Protein AF-A0A965P7S0-F1 (afdb_monomer_lite)

pLDDT: mean 76.78, std 18.05, range [37.03, 95.69]

Structure (mmCIF, N/CA/C/O backbone):
data_AF-A0A965P7S0-F1
#
_entry.id   AF-A0A965P7S0-F1
#
loop_
_atom_site.group_PDB
_atom_site.id
_atom_site.type_symbol
_atom_site.label_atom_id
_atom_site.label_alt_id
_atom_site.label_comp_id
_atom_site.label_asym_id
_atom_site.label_entity_id
_atom_site.label_seq_id
_atom_site.pdbx_PDB_ins_code
_atom_site.Cartn_x
_atom_site.Cartn_y
_atom_site.Cartn_z
_atom_site.occupancy
_atom_site.B_iso_or_equiv
_atom_site.auth_seq_id
_atom_site.auth_comp_id
_atom_site.auth_asym_id
_atom_site.auth_atom_id
_atom_site.pdbx_PDB_model_num
ATOM 1 N N . MET A 1 1 ? 24.187 -21.518 -13.893 1.00 37.03 1 MET A N 1
ATOM 2 C CA . MET A 1 1 ? 24.868 -20.267 -14.293 1.00 37.03 1 MET A CA 1
ATOM 3 C C . MET A 1 1 ? 23.838 -19.273 -14.807 1.00 37.03 1 MET A C 1
ATOM 5 O O . MET A 1 1 ? 22.801 -19.680 -15.305 1.00 37.03 1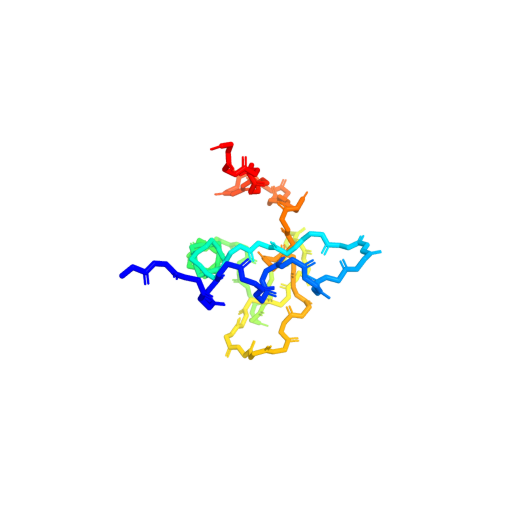 MET A O 1
ATOM 9 N N . LYS A 1 2 ? 24.130 -17.996 -14.575 1.00 52.56 2 LYS A N 1
ATOM 10 C CA . LYS A 1 2 ? 23.286 -16.799 -14.656 1.00 52.56 2 LYS A CA 1
ATOM 11 C C . LYS A 1 2 ? 22.630 -16.569 -16.037 1.00 52.56 2 LYS A C 1
ATOM 13 O O . LYS A 1 2 ? 23.139 -17.062 -17.037 1.00 52.56 2 LYS A O 1
ATOM 18 N N . ASN A 1 3 ? 21.614 -15.690 -16.043 1.00 52.19 3 ASN A N 1
ATOM 19 C CA . ASN A 1 3 ? 21.299 -14.707 -17.108 1.00 52.19 3 ASN A CA 1
ATOM 20 C C . ASN A 1 3 ? 19.954 -14.798 -17.862 1.00 52.19 3 ASN A C 1
ATOM 22 O O . ASN A 1 3 ? 19.915 -14.484 -19.043 1.00 52.19 3 ASN A O 1
ATOM 26 N N . PHE A 1 4 ? 18.833 -15.067 -17.184 1.00 47.62 4 PHE A N 1
ATOM 27 C CA . PHE A 1 4 ? 17.530 -14.559 -17.673 1.00 47.62 4 PHE A CA 1
ATOM 28 C C . PHE A 1 4 ? 16.842 -13.611 -16.684 1.00 47.62 4 PHE A C 1
ATOM 30 O O . PHE A 1 4 ? 16.292 -12.598 -17.100 1.00 47.62 4 PHE A O 1
ATOM 37 N N . ALA A 1 5 ? 17.024 -13.816 -15.374 1.00 52.19 5 ALA A N 1
ATOM 38 C CA . ALA A 1 5 ? 16.545 -12.883 -14.346 1.00 52.19 5 ALA A CA 1
ATOM 39 C C . ALA A 1 5 ? 17.272 -11.517 -14.343 1.00 52.19 5 ALA A C 1
ATOM 41 O O . ALA A 1 5 ? 16.771 -10.548 -13.789 1.00 52.19 5 ALA A O 1
ATOM 42 N N . VAL A 1 6 ? 18.448 -11.422 -14.980 1.00 52.00 6 VAL A N 1
ATOM 43 C CA . VAL A 1 6 ? 19.280 -10.200 -15.008 1.00 52.00 6 VAL A CA 1
ATOM 44 C C . VAL A 1 6 ? 18.970 -9.308 -16.221 1.00 52.00 6 VAL A C 1
ATOM 46 O O . VAL A 1 6 ? 19.281 -8.120 -16.206 1.00 52.00 6 VAL A O 1
ATOM 49 N N . ALA A 1 7 ? 18.330 -9.845 -17.266 1.00 45.56 7 ALA A N 1
ATOM 50 C CA . ALA A 1 7 ? 18.037 -9.087 -18.486 1.00 45.56 7 ALA A CA 1
ATOM 51 C C . ALA A 1 7 ? 16.668 -8.385 -18.439 1.00 45.56 7 ALA A C 1
ATOM 53 O O . ALA A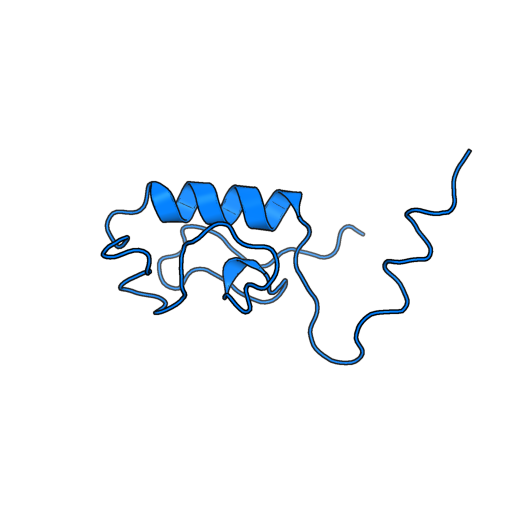 1 7 ? 16.522 -7.293 -18.981 1.00 45.56 7 ALA A O 1
ATOM 54 N N . SER A 1 8 ? 15.685 -8.951 -17.731 1.00 49.06 8 SER A N 1
ATOM 55 C CA . SER A 1 8 ? 14.332 -8.380 -17.640 1.00 49.06 8 SER A CA 1
ATOM 56 C C . SER A 1 8 ? 14.243 -7.145 -16.730 1.00 49.06 8 SER A C 1
ATOM 58 O O . SER A 1 8 ? 13.378 -6.302 -16.936 1.00 49.06 8 SER A O 1
ATOM 60 N N . ALA A 1 9 ? 15.174 -6.990 -15.781 1.00 52.62 9 ALA A N 1
ATOM 61 C CA . ALA A 1 9 ? 15.257 -5.834 -14.879 1.00 52.62 9 ALA A CA 1
ATOM 62 C C . ALA A 1 9 ? 15.877 -4.576 -15.522 1.00 52.62 9 ALA A C 1
ATOM 64 O O . ALA A 1 9 ? 15.817 -3.496 -14.946 1.00 52.62 9 ALA A O 1
ATOM 65 N N . LYS A 1 10 ? 16.493 -4.693 -16.708 1.00 49.47 10 LYS A N 1
ATOM 66 C CA . LYS A 1 10 ? 17.217 -3.585 -17.358 1.00 49.47 10 LYS A CA 1
ATOM 67 C C . LYS A 1 10 ? 16.431 -2.853 -18.452 1.00 49.47 10 LYS A C 1
ATOM 69 O O . LYS A 1 10 ? 16.974 -1.912 -19.022 1.00 49.47 10 LYS A O 1
ATOM 74 N N . HIS A 1 11 ? 15.191 -3.251 -18.761 1.00 47.31 11 HIS A N 1
ATOM 75 C CA . HIS A 1 11 ? 14.459 -2.679 -19.906 1.00 47.31 11 HIS A CA 1
ATOM 76 C C . HIS A 1 11 ? 13.028 -2.179 -19.626 1.00 47.31 11 HIS A C 1
ATOM 78 O O . HIS A 1 11 ? 12.364 -1.688 -20.531 1.00 47.31 11 HIS A O 1
ATOM 84 N N . VAL A 1 12 ? 12.551 -2.229 -18.381 1.00 51.31 12 VAL A N 1
ATOM 85 C CA . VAL A 1 12 ? 11.248 -1.675 -17.964 1.00 51.31 12 VAL A CA 1
ATOM 86 C C . VAL A 1 12 ? 11.524 -0.840 -16.708 1.00 51.31 12 VAL A C 1
ATOM 88 O O . VAL A 1 12 ? 11.996 -1.401 -15.734 1.00 51.31 12 VAL A O 1
ATOM 91 N N . ALA A 1 13 ? 11.356 0.478 -16.605 1.00 50.28 13 ALA A N 1
ATOM 92 C CA . ALA A 1 13 ? 10.743 1.493 -17.448 1.00 50.28 13 ALA A CA 1
ATOM 93 C C . ALA A 1 13 ? 11.450 2.843 -17.181 1.00 50.28 13 ALA A C 1
ATOM 95 O O . ALA A 1 13 ? 11.819 3.152 -16.049 1.00 50.28 13 ALA A O 1
ATOM 96 N N . ALA A 1 14 ? 11.645 3.647 -18.223 1.00 48.28 14 ALA A N 1
ATOM 97 C CA . ALA A 1 14 ? 12.500 4.836 -18.269 1.00 48.28 14 ALA A CA 1
ATOM 98 C C . ALA A 1 14 ? 11.992 6.078 -17.486 1.00 48.28 14 ALA A C 1
ATOM 100 O O . ALA A 1 14 ? 11.968 7.178 -18.034 1.00 48.28 14 ALA A O 1
ATOM 101 N N . GLY A 1 15 ? 11.606 5.941 -16.210 1.00 54.16 15 GLY A N 1
ATOM 102 C CA . GLY A 1 15 ? 11.284 7.116 -15.385 1.00 54.16 15 GLY A CA 1
ATOM 103 C C . GLY A 1 15 ? 10.813 6.906 -13.941 1.00 54.16 15 GLY A C 1
ATOM 104 O O . GLY A 1 15 ? 10.729 7.891 -13.217 1.00 54.16 15 GLY A O 1
ATOM 105 N N . MET A 1 16 ? 10.514 5.683 -13.487 1.00 59.72 16 MET A N 1
ATOM 106 C CA . MET A 1 16 ? 10.105 5.434 -12.092 1.00 59.72 16 MET A CA 1
ATOM 107 C C . MET A 1 16 ? 10.714 4.117 -11.595 1.00 59.72 16 MET A C 1
ATOM 109 O O . MET A 1 16 ? 10.310 3.058 -12.080 1.00 59.72 16 MET A O 1
ATOM 113 N N . PRO A 1 17 ? 11.690 4.140 -10.669 1.00 74.56 17 PRO A N 1
ATOM 114 C CA . PRO A 1 17 ? 12.267 2.914 -10.144 1.00 74.56 17 PRO A CA 1
ATOM 115 C C . PRO A 1 17 ? 11.223 2.184 -9.293 1.00 74.56 17 PRO A C 1
ATOM 117 O O . PRO A 1 17 ? 10.589 2.753 -8.400 1.00 74.56 17 PRO A O 1
ATOM 120 N N . MET A 1 18 ? 11.026 0.907 -9.601 1.00 82.12 18 MET A N 1
ATOM 121 C CA . MET A 1 18 ? 10.101 0.032 -8.890 1.00 82.12 18 MET A CA 1
ATOM 122 C C . MET A 1 18 ? 10.854 -0.730 -7.800 1.00 82.12 18 MET A C 1
ATOM 124 O O . MET A 1 18 ? 12.006 -1.112 -8.001 1.00 82.12 18 MET A O 1
ATOM 128 N N . ALA A 1 19 ? 10.212 -0.927 -6.650 1.00 84.38 19 ALA A N 1
ATOM 129 C CA . ALA A 1 19 ? 10.739 -1.767 -5.580 1.00 84.38 19 ALA A CA 1
ATOM 130 C C . ALA A 1 19 ? 10.705 -3.247 -5.991 1.00 84.38 19 ALA A C 1
ATOM 132 O O . ALA A 1 19 ? 9.898 -3.655 -6.830 1.00 84.38 19 ALA A O 1
ATOM 133 N N . SER A 1 20 ? 11.572 -4.050 -5.383 1.00 85.38 20 SER A N 1
ATOM 134 C CA . SER A 1 20 ? 11.578 -5.502 -5.554 1.00 85.38 20 SER A CA 1
ATOM 135 C C . SER A 1 20 ? 10.288 -6.145 -5.028 1.00 85.38 20 SER A C 1
ATOM 137 O O . SER A 1 20 ? 9.695 -5.661 -4.065 1.00 85.38 20 SER A O 1
ATOM 139 N N . ASP A 1 21 ? 9.865 -7.274 -5.609 1.00 83.75 21 ASP A N 1
ATOM 140 C CA . ASP A 1 21 ? 8.674 -8.007 -5.142 1.00 83.75 21 ASP A CA 1
ATOM 141 C C . ASP A 1 21 ? 8.756 -8.351 -3.644 1.00 83.75 21 ASP A C 1
ATOM 143 O O . ASP A 1 21 ? 7.764 -8.257 -2.921 1.00 83.75 21 ASP A O 1
ATOM 147 N N . GLU A 1 22 ? 9.953 -8.707 -3.165 1.00 85.56 22 GLU A N 1
ATOM 148 C CA . GLU A 1 22 ? 10.229 -8.995 -1.754 1.00 85.56 22 GLU A CA 1
ATOM 149 C C . GLU A 1 22 ? 9.930 -7.784 -0.864 1.00 85.56 22 GLU A C 1
ATOM 151 O O . GLU A 1 22 ? 9.248 -7.907 0.156 1.00 85.56 22 GLU A O 1
ATOM 156 N N . GLU A 1 23 ? 10.396 -6.601 -1.260 1.00 88.06 23 GLU A N 1
ATOM 157 C CA . GLU A 1 23 ? 10.182 -5.376 -0.499 1.00 88.06 23 GLU A CA 1
ATOM 158 C C . GLU A 1 23 ? 8.730 -4.897 -0.593 1.00 88.06 23 GLU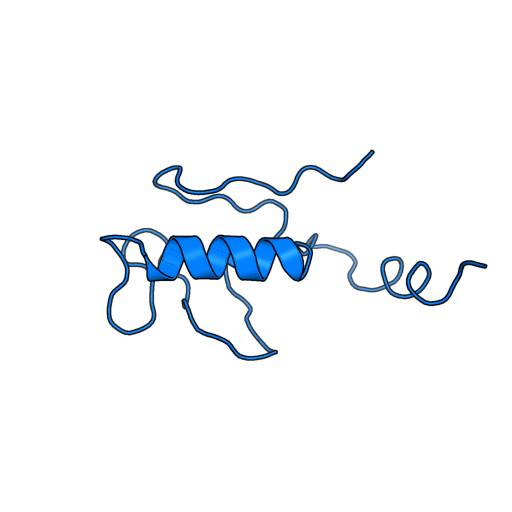 A C 1
ATOM 160 O O . GLU A 1 23 ? 8.171 -4.435 0.401 1.00 88.06 23 GLU A O 1
ATOM 165 N N . ILE A 1 24 ? 8.069 -5.067 -1.741 1.00 87.81 24 ILE A N 1
ATOM 166 C CA . ILE A 1 24 ? 6.635 -4.780 -1.883 1.00 87.81 24 ILE A CA 1
ATOM 167 C C . ILE A 1 24 ? 5.826 -5.637 -0.908 1.00 87.81 24 ILE A C 1
ATOM 169 O O . ILE A 1 24 ? 4.962 -5.108 -0.204 1.00 87.81 24 ILE A O 1
ATOM 173 N N . ILE A 1 25 ? 6.118 -6.940 -0.832 1.00 88.44 25 ILE A N 1
ATOM 174 C CA . ILE A 1 25 ? 5.465 -7.861 0.107 1.00 88.44 25 ILE A CA 1
ATOM 175 C C . ILE A 1 25 ? 5.754 -7.437 1.550 1.00 88.44 25 ILE A C 1
ATOM 177 O O . ILE A 1 25 ? 4.820 -7.301 2.339 1.00 88.44 25 ILE A O 1
ATOM 181 N N . ARG A 1 26 ? 7.014 -7.132 1.882 1.00 91.00 26 ARG A N 1
ATOM 182 C CA . ARG A 1 26 ? 7.394 -6.677 3.226 1.00 91.00 26 ARG A CA 1
ATOM 183 C C . ARG A 1 26 ? 6.644 -5.410 3.637 1.00 91.00 26 ARG A C 1
ATOM 185 O O . ARG A 1 26 ? 6.087 -5.343 4.731 1.00 91.00 26 ARG A O 1
ATOM 192 N N . ARG A 1 27 ? 6.607 -4.398 2.766 1.00 92.31 27 ARG A N 1
ATOM 193 C CA . ARG A 1 27 ? 5.897 -3.131 3.004 1.00 92.31 27 ARG A CA 1
ATOM 194 C C . ARG A 1 27 ? 4.391 -3.349 3.122 1.00 92.31 27 ARG A C 1
ATOM 196 O O . ARG A 1 27 ? 3.759 -2.723 3.969 1.00 92.31 27 ARG A O 1
ATOM 203 N N . HIS A 1 28 ? 3.823 -4.233 2.303 1.00 92.06 28 HIS A N 1
ATOM 204 C CA . HIS A 1 28 ? 2.416 -4.613 2.381 1.00 92.06 28 HIS A CA 1
ATOM 205 C C . HIS A 1 28 ? 2.077 -5.221 3.745 1.00 92.06 28 HIS A C 1
ATOM 207 O O . HIS A 1 28 ? 1.139 -4.751 4.383 1.00 92.06 28 HIS A O 1
ATOM 213 N N . ASP A 1 29 ? 2.861 -6.186 4.228 1.00 92.62 29 ASP A N 1
ATOM 214 C CA . ASP A 1 29 ? 2.633 -6.822 5.532 1.00 92.62 29 ASP A CA 1
ATOM 215 C C . ASP A 1 29 ? 2.753 -5.811 6.685 1.00 92.62 29 ASP A C 1
ATOM 217 O O . ASP A 1 29 ? 1.915 -5.786 7.589 1.00 92.62 29 ASP A O 1
ATOM 221 N N . ILE A 1 30 ? 3.726 -4.893 6.609 1.00 93.75 30 ILE A N 1
ATOM 222 C CA . ILE A 1 30 ? 3.847 -3.769 7.554 1.00 93.75 30 ILE A CA 1
ATOM 223 C C . ILE A 1 30 ? 2.587 -2.894 7.529 1.00 93.75 30 ILE A C 1
ATOM 225 O O . ILE A 1 30 ? 2.085 -2.494 8.581 1.00 93.75 30 ILE A O 1
ATOM 229 N N . CYS A 1 31 ? 2.075 -2.570 6.340 1.00 93.12 31 CYS A N 1
ATOM 230 C CA . CYS A 1 31 ? 0.876 -1.756 6.193 1.00 93.12 31 CYS A CA 1
ATOM 231 C C . CYS A 1 31 ? -0.386 -2.478 6.676 1.00 93.12 31 CYS A C 1
ATOM 233 O O . CYS A 1 31 ? -1.217 -1.824 7.294 1.00 93.12 31 CYS A O 1
ATOM 235 N N . GLN A 1 32 ? -0.527 -3.788 6.462 1.00 92.44 32 GLN A N 1
ATOM 236 C CA . GLN A 1 32 ? -1.669 -4.558 6.969 1.00 92.44 32 GLN A CA 1
ATOM 237 C C . GLN A 1 32 ? -1.712 -4.611 8.500 1.00 92.44 32 GLN A C 1
ATOM 239 O O . GLN A 1 32 ? -2.794 -4.599 9.080 1.00 92.44 32 GLN A O 1
ATOM 244 N N . ALA A 1 33 ? -0.550 -4.621 9.155 1.00 94.06 33 ALA A N 1
ATOM 245 C CA . ALA A 1 33 ? -0.442 -4.569 10.612 1.00 94.06 33 ALA A CA 1
ATOM 246 C C . ALA A 1 33 ? -0.503 -3.137 11.190 1.00 94.06 33 ALA A C 1
ATOM 248 O O . ALA A 1 33 ? -0.374 -2.947 12.400 1.00 94.06 33 ALA A O 1
ATOM 249 N N . CYS A 1 34 ? -0.641 -2.108 10.349 1.00 95.19 34 CYS A N 1
ATOM 250 C CA . CYS A 1 34 ? -0.570 -0.714 10.773 1.00 95.19 34 CYS A CA 1
ATOM 251 C C . CYS A 1 34 ? -1.901 -0.217 11.357 1.00 95.19 34 CYS A C 1
ATOM 253 O O . CYS A 1 34 ? -2.960 -0.428 10.779 1.00 95.19 34 CYS A O 1
ATOM 255 N N . GLU A 1 35 ? -1.837 0.567 12.435 1.00 95.69 35 GLU A N 1
ATOM 256 C CA . GLU A 1 35 ? -2.999 1.224 13.065 1.00 95.69 35 GLU A CA 1
ATOM 257 C C . GLU A 1 35 ? -3.788 2.157 12.124 1.00 95.69 35 GLU A C 1
ATOM 259 O O . GLU A 1 35 ? -4.948 2.470 12.373 1.00 95.69 35 GLU A O 1
ATOM 264 N N . PHE A 1 36 ? -3.163 2.607 11.031 1.00 94.62 36 PHE A N 1
ATOM 265 C CA . PHE A 1 36 ? -3.777 3.483 10.032 1.00 94.62 36 PHE A CA 1
ATOM 266 C C . PHE A 1 36 ? -4.388 2.722 8.850 1.00 94.62 36 PHE A C 1
ATOM 268 O O . PHE A 1 36 ? -4.837 3.358 7.894 1.00 94.62 36 PHE A O 1
ATOM 275 N N . PHE A 1 37 ? -4.370 1.389 8.864 1.00 94.12 37 PHE A N 1
ATOM 276 C CA . PHE A 1 37 ? -5.014 0.577 7.841 1.00 94.12 37 PHE A CA 1
ATOM 277 C C . PHE A 1 37 ? -6.523 0.526 8.072 1.00 94.12 37 PHE A C 1
ATOM 279 O O . PHE A 1 37 ? -6.993 0.087 9.121 1.00 94.12 37 PHE A O 1
ATOM 286 N N . LYS A 1 38 ? -7.291 0.988 7.084 1.00 93.19 38 LYS A N 1
ATOM 287 C CA . LYS A 1 38 ? -8.752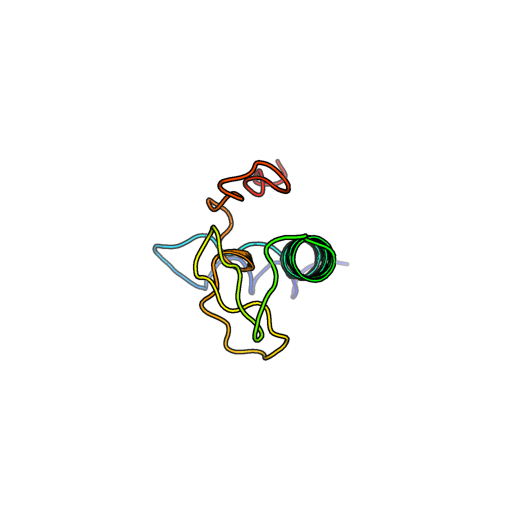 0.986 7.130 1.00 93.19 38 LYS A CA 1
ATOM 288 C C . LYS A 1 38 ? -9.323 0.880 5.720 1.00 93.19 38 LYS A C 1
ATOM 290 O O . LYS A 1 38 ? -8.839 1.557 4.817 1.00 93.19 38 LYS A O 1
ATOM 295 N N . ASP A 1 39 ? -10.345 0.045 5.543 1.00 91.25 39 ASP A N 1
ATOM 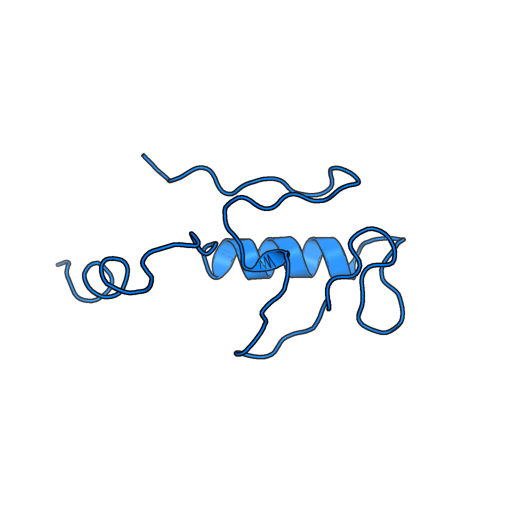296 C CA . ASP A 1 39 ? -11.070 -0.115 4.274 1.00 91.25 39 ASP A CA 1
ATOM 297 C C . ASP A 1 39 ? -10.140 -0.390 3.076 1.00 91.25 39 ASP A C 1
ATOM 299 O O . ASP A 1 39 ? -10.278 0.206 2.011 1.00 91.25 39 ASP A O 1
ATOM 303 N N . ASN A 1 40 ? -9.159 -1.287 3.251 1.00 89.31 40 ASN A N 1
ATOM 304 C CA . ASN A 1 40 ? -8.181 -1.652 2.216 1.00 89.31 40 ASN A CA 1
ATOM 305 C C . ASN A 1 40 ? -7.252 -0.506 1.755 1.00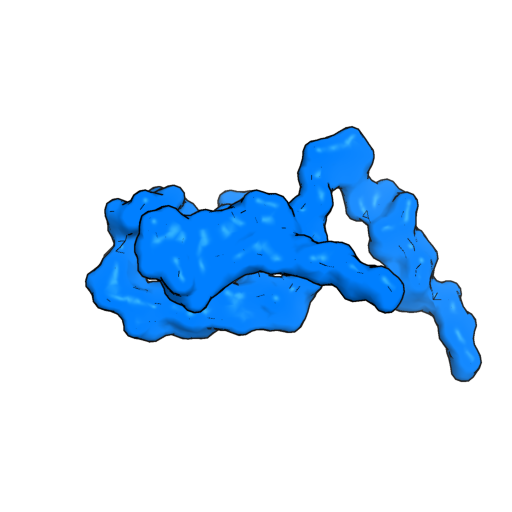 89.31 40 ASN A C 1
ATOM 307 O O . ASN A 1 40 ? -6.594 -0.605 0.717 1.00 89.31 40 ASN A O 1
ATOM 311 N N . ALA A 1 41 ? -7.146 0.569 2.538 1.00 90.19 41 ALA A N 1
ATOM 312 C CA . ALA A 1 41 ? -6.281 1.706 2.259 1.00 90.19 41 ALA A CA 1
ATOM 313 C C . ALA A 1 41 ? -5.587 2.229 3.525 1.00 90.19 41 ALA A C 1
ATOM 315 O O . ALA A 1 41 ? -5.980 1.982 4.665 1.00 90.19 41 ALA A O 1
ATOM 316 N N . CYS A 1 42 ? -4.512 2.975 3.316 1.00 92.75 42 CYS A N 1
ATOM 317 C CA . CYS A 1 42 ? -3.761 3.633 4.375 1.00 92.75 42 CYS A CA 1
ATOM 318 C C . CYS A 1 42 ? -4.314 5.040 4.632 1.00 92.75 42 CYS A C 1
ATOM 320 O O . CYS A 1 42 ? -4.239 5.898 3.758 1.00 92.75 42 CYS A O 1
ATOM 322 N N . GLN A 1 43 ? -4.774 5.337 5.847 1.00 94.50 43 GLN A N 1
ATOM 323 C CA . GLN A 1 43 ? -5.336 6.653 6.203 1.00 94.50 43 GLN A CA 1
ATOM 324 C C . GLN A 1 43 ? -4.288 7.783 6.274 1.00 94.50 43 GLN A C 1
ATOM 326 O O . GLN A 1 43 ? -4.642 8.956 6.345 1.00 94.50 43 GLN A O 1
ATOM 331 N N . LYS A 1 44 ? -2.987 7.456 6.266 1.00 93.69 44 LYS A N 1
ATOM 332 C CA . LYS A 1 44 ? -1.888 8.445 6.293 1.00 93.69 44 LYS A CA 1
ATOM 333 C C . LYS A 1 44 ? -1.241 8.689 4.939 1.00 93.69 44 LYS A C 1
ATOM 335 O O . LYS A 1 44 ? -0.778 9.787 4.666 1.00 93.69 44 LYS A O 1
ATOM 340 N N . CYS A 1 45 ? -1.166 7.652 4.119 1.00 87.81 45 CYS A N 1
ATOM 341 C CA . CYS A 1 45 ? -0.508 7.683 2.824 1.00 87.81 45 CYS A CA 1
ATOM 342 C C . CYS A 1 45 ? -1.489 7.670 1.650 1.00 87.81 45 CYS A C 1
ATOM 344 O O . CYS A 1 45 ? -1.074 7.932 0.527 1.00 87.81 45 CYS A O 1
ATOM 346 N N . GLY A 1 46 ? -2.765 7.363 1.896 1.00 85.94 46 GLY A N 1
ATOM 347 C CA . GLY A 1 46 ? -3.828 7.306 0.893 1.00 85.94 46 GLY A CA 1
ATOM 348 C C . GLY A 1 46 ? -3.705 6.145 -0.094 1.00 85.94 46 GLY A C 1
ATOM 349 O O . GLY A 1 46 ? -4.595 5.954 -0.916 1.00 85.94 46 GLY A O 1
ATOM 350 N N . CYS A 1 47 ? -2.621 5.363 -0.044 1.00 87.75 47 CYS A N 1
ATOM 351 C CA . CYS A 1 47 ? -2.402 4.312 -1.023 1.00 87.75 47 CYS A CA 1
ATOM 352 C C . CYS A 1 47 ? -3.257 3.068 -0.728 1.00 87.75 47 CYS A C 1
ATOM 354 O O . CYS A 1 47 ? -3.455 2.718 0.444 1.00 87.75 47 CYS A O 1
ATOM 356 N N . PRO A 1 48 ? -3.717 2.371 -1.780 1.00 87.88 48 PRO A N 1
ATOM 357 C CA . PRO A 1 48 ? -4.405 1.097 -1.633 1.00 87.88 48 PRO A CA 1
ATOM 358 C C . PRO A 1 48 ? -3.438 0.032 -1.086 1.00 87.88 48 PRO A C 1
ATOM 360 O O . PRO A 1 48 ? -2.338 -0.143 -1.615 1.00 87.88 48 PRO A O 1
ATOM 363 N N . ILE A 1 49 ? -3.845 -0.661 -0.019 1.00 88.19 49 ILE A N 1
ATOM 364 C CA . ILE A 1 49 ? -3.111 -1.760 0.631 1.00 88.19 49 ILE A CA 1
ATOM 365 C C . ILE A 1 49 ? -3.856 -3.053 0.325 1.00 88.19 49 ILE A C 1
ATOM 367 O O . ILE A 1 49 ? -4.643 -3.565 1.117 1.00 88.19 49 ILE A O 1
ATOM 371 N N . VAL A 1 50 ? -3.659 -3.539 -0.886 1.00 81.62 50 VAL A N 1
ATOM 372 C CA . VAL A 1 50 ? -4.320 -4.734 -1.410 1.00 81.62 50 VAL A CA 1
ATOM 373 C C . VAL A 1 50 ? -3.261 -5.610 -2.098 1.00 81.62 50 VAL A C 1
ATOM 375 O O . VAL A 1 50 ? -2.121 -5.169 -2.245 1.00 81.62 50 VAL A O 1
ATOM 378 N N . ARG A 1 51 ? -3.606 -6.855 -2.501 1.00 68.56 51 ARG A N 1
ATOM 379 C CA . ARG A 1 51 ? -2.736 -7.848 -3.199 1.00 68.56 51 ARG A CA 1
ATOM 380 C C . ARG A 1 51 ? -3.267 -8.245 -4.617 1.00 68.56 51 ARG A C 1
ATOM 382 O O . ARG A 1 51 ? -4.190 -9.028 -4.725 1.00 68.56 51 ARG A O 1
ATOM 389 N N . ALA A 1 52 ? -2.779 -7.641 -5.703 1.00 59.62 52 ALA A N 1
ATOM 390 C CA . ALA A 1 52 ? -3.227 -7.667 -7.098 1.00 59.62 52 ALA A CA 1
ATOM 391 C C . ALA A 1 52 ? -2.065 -7.151 -7.950 1.00 59.62 52 ALA A C 1
ATOM 393 O O . ALA A 1 52 ? -1.348 -6.216 -7.604 1.00 59.62 52 ALA A O 1
ATOM 394 N N . LYS A 1 53 ? -1.872 -7.790 -9.094 1.00 51.94 53 LYS A N 1
ATOM 395 C CA . LYS A 1 53 ? -0.678 -7.623 -9.927 1.00 51.94 53 LYS A CA 1
ATOM 396 C C . LYS A 1 53 ? -0.549 -6.248 -10.597 1.00 51.94 53 LYS A C 1
ATOM 398 O O . LYS A 1 53 ? 0.453 -5.998 -11.250 1.00 51.94 53 LYS A O 1
ATOM 403 N N . GLN A 1 54 ? -1.545 -5.372 -10.456 1.00 53.84 54 GLN A N 1
ATOM 404 C CA . GLN A 1 54 ? -1.602 -4.065 -11.118 1.00 53.84 54 GLN A CA 1
ATOM 405 C C . GLN A 1 54 ? -1.483 -2.879 -10.150 1.00 53.84 54 GLN A C 1
ATOM 407 O O . GLN A 1 54 ? -1.909 -1.774 -10.483 1.00 53.84 54 GLN A O 1
ATOM 412 N N . TYR A 1 55 ? -0.914 -3.064 -8.952 1.00 51.53 55 TYR A N 1
ATOM 413 C CA . TYR A 1 55 ? -0.785 -1.946 -8.018 1.00 51.53 55 TYR A CA 1
ATOM 414 C C . TYR A 1 55 ? 0.226 -0.907 -8.427 1.00 51.53 55 TYR A C 1
ATOM 416 O O . TYR A 1 55 ? 1.415 -0.972 -8.108 1.00 51.53 55 TYR A O 1
ATOM 424 N N . VAL A 1 56 ? -0.338 0.162 -8.960 1.00 61.94 56 VAL A N 1
ATOM 425 C CA . VAL A 1 56 ? 0.172 1.505 -8.753 1.00 61.94 56 VAL A CA 1
ATOM 426 C C . VAL A 1 56 ? -0.136 1.903 -7.300 1.00 61.94 56 VAL A C 1
ATOM 428 O O . VAL A 1 56 ? -1.075 2.644 -7.022 1.00 61.94 56 VAL A O 1
ATOM 431 N N . SER A 1 57 ? 0.605 1.343 -6.341 1.00 76.38 57 SER A N 1
ATOM 432 C CA . SER A 1 57 ? 0.584 1.783 -4.944 1.00 76.38 57 SER A CA 1
ATOM 433 C C . SER A 1 57 ? 1.968 2.273 -4.541 1.00 76.38 57 SER A C 1
ATOM 435 O O . SER A 1 57 ? 2.981 1.899 -5.132 1.00 76.38 57 SER A O 1
ATOM 437 N N . LYS A 1 58 ? 2.012 3.099 -3.495 1.00 84.81 58 LYS A N 1
ATOM 438 C CA . LYS A 1 58 ? 3.256 3.655 -2.956 1.00 84.81 58 LYS A CA 1
ATOM 439 C C . LYS A 1 58 ? 4.248 2.560 -2.522 1.00 84.81 58 LYS A C 1
ATOM 441 O O . LYS A 1 58 ? 5.449 2.801 -2.486 1.00 84.81 58 LYS A O 1
ATOM 446 N N . LEU A 1 59 ? 3.750 1.354 -2.226 1.00 87.19 59 LEU A N 1
ATOM 447 C CA . LEU A 1 59 ? 4.559 0.191 -1.853 1.00 87.19 59 LEU A CA 1
ATOM 448 C C . LEU A 1 59 ? 5.460 -0.268 -3.008 1.00 87.19 59 LEU A C 1
ATOM 450 O O . LEU A 1 59 ? 6.580 -0.701 -2.752 1.00 87.19 59 LEU A O 1
ATOM 454 N N . SER A 1 60 ? 4.987 -0.125 -4.251 1.00 86.81 60 SER A N 1
ATOM 455 C CA . SER A 1 60 ? 5.661 -0.575 -5.474 1.00 86.81 60 SER A CA 1
ATOM 456 C C . SER A 1 60 ? 6.762 0.363 -5.966 1.00 86.81 60 SER A C 1
ATOM 458 O O . SER A 1 60 ? 7.520 -0.011 -6.853 1.00 86.81 60 SER A O 1
ATOM 460 N N . TRP A 1 61 ? 6.869 1.578 -5.425 1.00 86.44 61 TRP A N 1
ATOM 461 C CA . TRP A 1 61 ? 7.864 2.566 -5.852 1.00 86.44 61 TRP A CA 1
ATOM 462 C C . TRP A 1 61 ? 9.120 2.474 -4.980 1.00 86.44 61 TRP A C 1
ATOM 464 O O . TRP A 1 61 ? 9.032 2.513 -3.749 1.00 86.44 61 TRP A O 1
ATOM 474 N N . ALA A 1 62 ? 10.298 2.373 -5.593 1.00 86.00 62 ALA A N 1
ATOM 475 C CA . ALA A 1 62 ? 11.561 2.236 -4.866 1.00 86.00 62 ALA A CA 1
ATOM 476 C C . ALA A 1 62 ? 11.864 3.481 -4.017 1.00 86.00 62 ALA A C 1
ATOM 478 O O . ALA A 1 62 ? 12.197 3.349 -2.840 1.00 86.00 62 ALA A O 1
ATOM 479 N N . ASP A 1 63 ? 11.634 4.676 -4.572 1.00 85.38 63 ASP A N 1
ATOM 480 C CA . ASP A 1 63 ? 11.917 5.967 -3.919 1.00 85.38 63 ASP A CA 1
ATOM 481 C C . ASP A 1 63 ? 10.862 6.402 -2.899 1.00 85.38 63 ASP A C 1
ATOM 483 O O . ASP A 1 63 ? 10.949 7.488 -2.316 1.00 85.38 63 ASP A O 1
ATOM 487 N N . SER A 1 64 ? 9.822 5.596 -2.712 1.00 87.25 64 SER A N 1
ATOM 488 C CA . SER A 1 64 ? 8.770 5.907 -1.763 1.00 87.25 64 SER A CA 1
ATOM 489 C C . SER A 1 64 ? 9.126 5.508 -0.343 1.00 87.25 64 SER A C 1
ATOM 491 O O . SER A 1 64 ? 9.874 4.569 -0.096 1.00 87.25 64 SER A O 1
ATOM 493 N N . GLU A 1 65 ? 8.513 6.212 0.602 1.00 92.00 65 GLU A N 1
ATOM 494 C CA . GLU A 1 65 ? 8.638 5.953 2.031 1.00 92.00 65 GLU A CA 1
ATOM 495 C C . GLU A 1 65 ? 7.299 6.137 2.752 1.00 92.00 65 GLU A C 1
ATOM 497 O O . GLU A 1 65 ? 6.398 6.854 2.294 1.00 92.00 65 GLU A O 1
ATOM 502 N N . CYS A 1 66 ? 7.155 5.496 3.905 1.00 93.50 66 CYS A N 1
ATOM 503 C CA . CYS A 1 66 ? 5.989 5.654 4.757 1.00 93.50 66 CYS A CA 1
ATOM 504 C C . CYS A 1 66 ? 6.003 7.035 5.439 1.00 93.50 66 CYS A C 1
ATOM 506 O O . CYS A 1 66 ? 6.953 7.320 6.162 1.00 93.50 66 CYS A O 1
ATOM 508 N N . PRO A 1 67 ? 4.938 7.859 5.343 1.00 91.81 67 PRO A N 1
ATOM 509 C CA . PRO A 1 67 ? 4.907 9.181 5.988 1.00 91.81 67 PRO A CA 1
ATOM 510 C C . PRO A 1 67 ? 4.937 9.120 7.525 1.00 91.81 67 PRO A C 1
ATOM 512 O O . PRO A 1 67 ? 5.221 10.119 8.172 1.00 91.81 67 PRO A O 1
ATOM 515 N N . VAL A 1 68 ? 4.642 7.955 8.116 1.00 93.56 68 VAL A N 1
ATOM 516 C CA . VAL A 1 68 ? 4.768 7.693 9.564 1.00 93.56 68 VAL A CA 1
ATOM 517 C C . VAL A 1 68 ? 5.996 6.841 9.925 1.00 93.56 68 VAL A C 1
ATOM 519 O O . VAL A 1 68 ? 6.073 6.308 11.025 1.00 93.56 68 VAL A O 1
ATOM 522 N N . GLY A 1 69 ? 6.934 6.650 8.990 1.00 93.12 69 GLY A N 1
ATOM 523 C CA . GLY A 1 69 ? 8.246 6.046 9.264 1.00 93.12 69 GLY A CA 1
ATOM 524 C C . GLY A 1 69 ? 8.287 4.526 9.476 1.00 93.12 69 GLY A C 1
ATOM 525 O O . GLY A 1 69 ? 9.293 4.016 9.955 1.00 93.12 69 GLY A O 1
ATOM 526 N N . LYS A 1 70 ? 7.232 3.772 9.131 1.00 92.00 70 LYS A N 1
ATOM 527 C CA . LYS A 1 70 ? 7.194 2.301 9.315 1.00 92.00 70 LYS A CA 1
ATOM 528 C C . LYS A 1 70 ? 8.040 1.525 8.289 1.00 92.00 70 LYS A C 1
ATOM 530 O O . LYS A 1 70 ? 8.401 0.381 8.541 1.00 92.00 70 LYS A O 1
ATOM 535 N N . TRP A 1 71 ? 8.338 2.130 7.139 1.00 92.56 71 TRP A N 1
ATOM 536 C CA . TRP A 1 71 ? 9.211 1.600 6.084 1.00 92.56 71 TRP A CA 1
ATOM 537 C C . TRP A 1 71 ? 9.777 2.755 5.242 1.00 92.56 71 TRP A C 1
ATOM 539 O O . TRP A 1 71 ? 9.199 3.846 5.224 1.00 92.56 71 TRP A O 1
ATOM 549 N N . GLY A 1 72 ? 10.900 2.521 4.558 1.00 87.88 72 GLY A N 1
ATOM 550 C CA . GLY A 1 72 ? 11.656 3.541 3.822 1.00 87.88 72 GLY A CA 1
ATOM 551 C C . GLY A 1 72 ? 11.973 3.149 2.379 1.00 87.88 72 GLY A C 1
ATOM 552 O O . GLY A 1 72 ? 11.535 2.101 1.896 1.00 87.88 72 GLY A O 1
ATOM 553 N N . LYS A 1 73 ? 12.744 4.007 1.705 1.00 86.25 73 LYS A N 1
ATOM 554 C CA . LYS A 1 73 ? 13.158 3.819 0.309 1.00 86.25 73 LYS A CA 1
ATOM 555 C C . LYS A 1 73 ? 13.988 2.550 0.151 1.00 86.25 73 LYS A C 1
ATOM 557 O O . LYS A 1 73 ? 14.812 2.237 1.011 1.00 86.25 73 LYS A O 1
ATOM 562 N N . GLU A 1 74 ? 13.782 1.837 -0.951 1.00 77.62 74 GLU A N 1
ATOM 563 C CA . GLU A 1 74 ? 14.629 0.699 -1.295 1.00 77.62 74 GLU A CA 1
ATOM 564 C C . GLU A 1 74 ? 15.956 1.267 -1.806 1.00 77.62 74 GLU A C 1
ATOM 566 O O . GLU A 1 74 ? 16.015 1.875 -2.873 1.00 77.62 74 GLU A O 1
ATOM 571 N N . THR A 1 75 ? 17.023 1.144 -1.014 1.00 63.97 75 THR A N 1
ATOM 572 C CA . THR A 1 75 ? 18.364 1.511 -1.477 1.00 63.97 75 THR A CA 1
ATOM 573 C C . THR A 1 75 ? 18.761 0.554 -2.597 1.00 63.97 75 THR A C 1
ATOM 575 O O . THR A 1 75 ? 18.676 -0.660 -2.375 1.00 63.97 75 THR A O 1
ATOM 578 N N . PRO A 1 76 ? 19.224 1.039 -3.762 1.00 56.22 76 PRO A N 1
ATOM 579 C CA . PRO A 1 76 ? 19.720 0.146 -4.798 1.00 56.22 76 PRO A CA 1
ATOM 580 C C . PRO A 1 76 ? 20.837 -0.716 -4.200 1.00 56.22 76 PRO A C 1
ATOM 582 O O . PRO A 1 76 ? 21.812 -0.184 -3.668 1.00 56.22 76 PRO A O 1
ATOM 585 N N . LYS A 1 77 ? 20.665 -2.046 -4.222 1.00 51.69 77 LYS A N 1
ATOM 586 C CA . LYS A 1 77 ? 21.720 -2.987 -3.820 1.00 51.69 77 LYS A CA 1
ATOM 587 C C . LYS A 1 77 ? 22.935 -2.720 -4.719 1.00 51.69 77 LYS A C 1
ATOM 589 O O . LYS A 1 77 ? 22.843 -2.923 -5.930 1.00 51.69 77 LYS A O 1
ATOM 594 N N . SER A 1 78 ? 24.006 -2.198 -4.116 1.00 42.44 78 SER A N 1
ATOM 595 C CA . SER A 1 78 ? 25.299 -1.943 -4.763 1.00 42.44 78 SER A CA 1
ATOM 596 C C . SER A 1 78 ? 26.026 -3.230 -5.129 1.00 42.44 78 SER A C 1
ATOM 598 O O . SER A 1 78 ? 25.773 -4.270 -4.481 1.00 42.44 78 SER A O 1
#

Secondary structure (DSSP, 8-state):
---STTTGGGSS-TT-PBPPHHHHHHHHHHHHTSTTEETTEETTT--B----TT--SGGGBTT---TTSSS-------

Radius of gyration: 13.75 Å; chains: 1; bounding box: 36×29×33 Å

Sequence (78 aa):
MKNFAVASAKHVAAGMPMASDEEIIRRHDICQACEFFKDNACQKCGCPIVRAKQYVSKLSWADSECPVGKWGKETPKS

Foldseek 3Di:
DDDDVVVVLPPPDPDFAWDDPVQLVVVLVLQVPDPQDDPQAGVQQRFGSDDDPDDPGLSGTQQHDDPVGSGGHNDPDD